Protein AF-A0A8E2LG51-F1 (afdb_monomer_lite)

Secondary structure (DSSP, 8-state):
-------------TTHHHHHHHHHHGGG--PEEEE-TTS-EEEE-EEEETTTTEEEEPTT--BSSTTS-SB-SS-HHHHHHHHHHTT--

Foldseek 3Di:
DDDPPPPPPQPPDVVRNLLVVLVVCVVVDFWDWDADLVRDIWTWDWDADNPVSDIDTDAFWTAHDRNRPHTDPGTPVRRVVVCVVVVSD

Organism: NCBI:txid38875

Structure (mmCIF, N/CA/C/O backbone):
data_AF-A0A8E2LG51-F1
#
_entry.id   AF-A0A8E2LG51-F1
#
loop_
_atom_site.group_PDB
_atom_site.id
_atom_site.type_symbol
_atom_site.label_atom_id
_atom_site.label_alt_id
_atom_site.label_comp_id
_atom_site.label_asym_id
_atom_site.label_entity_id
_atom_site.label_seq_id
_atom_site.pdbx_PDB_ins_code
_atom_site.Cartn_x
_atom_site.Cartn_y
_atom_site.Cartn_z
_atom_site.occupancy
_atom_site.B_iso_or_equiv
_atom_site.auth_seq_id
_atom_site.auth_comp_id
_atom_site.auth_asym_id
_atom_site.auth_atom_id
_atom_site.pdbx_PDB_model_num
ATOM 1 N N . MET A 1 1 ? 30.086 -31.649 -13.719 1.00 43.22 1 MET A N 1
ATOM 2 C CA . MET A 1 1 ? 30.221 -30.834 -12.496 1.00 43.22 1 MET A CA 1
ATOM 3 C C . MET A 1 1 ? 30.684 -29.454 -12.925 1.00 43.22 1 MET A C 1
ATOM 5 O O . MET A 1 1 ? 31.875 -29.240 -12.952 1.00 43.22 1 MET A O 1
ATOM 9 N N . 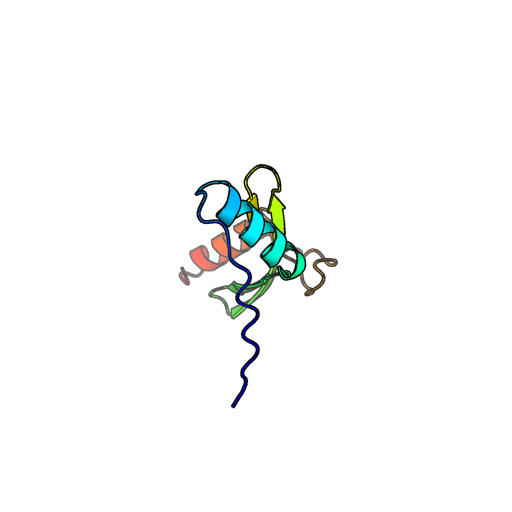GLU A 1 2 ? 29.771 -28.554 -13.298 1.00 37.56 2 GLU A N 1
ATOM 10 C CA . GLU A 1 2 ? 30.072 -27.123 -13.466 1.00 37.56 2 GLU A CA 1
ATOM 11 C C . GLU A 1 2 ? 28.805 -26.324 -13.135 1.00 37.56 2 GLU A C 1
ATOM 13 O O . GLU A 1 2 ? 27.838 -26.303 -13.892 1.00 37.56 2 GLU A O 1
ATOM 18 N N . ARG A 1 3 ? 28.770 -25.731 -11.936 1.00 36.31 3 ARG A N 1
ATOM 19 C CA . ARG A 1 3 ? 27.779 -24.713 -11.573 1.00 36.31 3 ARG A CA 1
ATOM 20 C C . ARG A 1 3 ? 28.409 -23.364 -11.891 1.00 36.31 3 ARG A C 1
ATOM 22 O O . ARG A 1 3 ? 29.283 -22.915 -11.157 1.00 36.31 3 ARG A O 1
ATOM 29 N N . TYR A 1 4 ? 27.945 -22.715 -12.953 1.00 41.81 4 TYR A N 1
ATOM 30 C CA . TYR A 1 4 ? 28.222 -21.304 -13.203 1.00 41.81 4 TYR A CA 1
ATOM 31 C C . TYR A 1 4 ? 27.495 -20.457 -12.157 1.00 41.81 4 TYR A C 1
ATOM 33 O O . TYR A 1 4 ? 26.411 -19.926 -12.389 1.00 41.81 4 TYR A O 1
ATOM 41 N N . THR A 1 5 ? 28.075 -20.327 -10.968 1.00 43.19 5 THR A N 1
ATOM 42 C CA . THR A 1 5 ? 27.693 -19.248 -10.065 1.00 43.19 5 THR A CA 1
ATOM 43 C C . THR A 1 5 ? 28.393 -17.992 -10.565 1.00 43.19 5 THR A C 1
ATOM 45 O O . THR A 1 5 ? 29.548 -17.741 -10.224 1.00 43.19 5 THR A O 1
ATOM 48 N N . ASN A 1 6 ? 27.694 -17.208 -11.392 1.00 42.38 6 ASN A N 1
ATOM 49 C CA . ASN A 1 6 ? 28.026 -15.806 -11.646 1.00 42.38 6 ASN A CA 1
ATOM 50 C C . ASN A 1 6 ? 27.862 -15.029 -10.332 1.00 42.38 6 ASN A C 1
ATOM 52 O O . ASN A 1 6 ? 26.897 -14.294 -10.131 1.00 42.38 6 ASN A O 1
ATOM 56 N N . ILE A 1 7 ? 28.786 -15.236 -9.395 1.00 50.22 7 ILE A N 1
ATOM 57 C CA . ILE A 1 7 ? 28.932 -14.391 -8.219 1.00 50.22 7 ILE A CA 1
ATOM 58 C C . ILE A 1 7 ? 29.552 -13.111 -8.759 1.00 50.22 7 ILE A C 1
ATOM 60 O O . ILE A 1 7 ? 30.773 -13.005 -8.891 1.00 50.22 7 ILE A O 1
ATOM 64 N N . MET A 1 8 ? 28.699 -12.156 -9.142 1.00 49.62 8 MET A N 1
ATOM 65 C CA . MET A 1 8 ? 29.137 -10.783 -9.352 1.00 49.62 8 MET A CA 1
ATOM 66 C C . MET A 1 8 ? 29.919 -10.387 -8.100 1.00 49.62 8 MET A C 1
ATOM 68 O O . MET A 1 8 ? 29.356 -10.331 -7.005 1.00 49.62 8 MET A O 1
ATOM 72 N N . ARG A 1 9 ? 31.232 -10.185 -8.246 1.00 47.75 9 ARG A N 1
ATOM 73 C CA . ARG A 1 9 ? 32.087 -9.662 -7.181 1.00 47.75 9 ARG A CA 1
ATOM 74 C C . ARG A 1 9 ? 31.550 -8.281 -6.822 1.00 47.75 9 ARG A C 1
ATOM 76 O O . ARG A 1 9 ? 31.858 -7.312 -7.507 1.00 47.75 9 ARG A O 1
ATOM 83 N N . MET A 1 10 ? 30.713 -8.195 -5.789 1.00 51.03 10 MET A N 1
ATOM 84 C CA . MET A 1 10 ? 30.301 -6.910 -5.240 1.00 51.03 10 MET A CA 1
ATOM 85 C C . MET A 1 10 ? 31.530 -6.274 -4.582 1.00 51.03 10 MET A C 1
ATOM 87 O O . MET A 1 10 ? 32.074 -6.860 -3.643 1.00 51.03 10 MET A O 1
ATOM 91 N N . PRO A 1 11 ? 32.006 -5.112 -5.058 1.00 47.19 11 PRO A N 1
ATOM 92 C CA . PRO A 1 11 ? 33.088 -4.415 -4.388 1.00 47.19 11 PRO A CA 1
ATOM 93 C C . PRO A 1 11 ? 32.606 -3.979 -2.999 1.00 47.19 11 PRO A C 1
ATOM 95 O O . PRO A 1 11 ? 31.640 -3.226 -2.868 1.00 47.19 11 PRO A O 1
ATOM 98 N N . MET A 1 12 ? 33.278 -4.474 -1.956 1.00 47.53 12 MET A N 1
ATOM 99 C CA . MET A 1 12 ? 33.101 -4.039 -0.569 1.00 47.53 12 MET A CA 1
ATOM 100 C C . MET A 1 12 ? 33.757 -2.667 -0.365 1.00 47.53 12 MET A C 1
ATOM 102 O O . MET A 1 12 ? 34.750 -2.532 0.339 1.00 47.53 12 MET A O 1
ATOM 106 N N . SER A 1 13 ? 33.214 -1.632 -0.997 1.00 50.12 13 SER A N 1
ATOM 107 C CA . SER A 1 13 ? 33.350 -0.261 -0.509 1.00 50.12 13 SER A CA 1
ATOM 108 C C . SER A 1 13 ? 31.998 0.123 0.084 1.00 50.12 13 SER A C 1
ATOM 110 O O . SER A 1 13 ? 30.974 -0.011 -0.581 1.00 50.12 13 SER A O 1
ATOM 112 N N . MET A 1 14 ?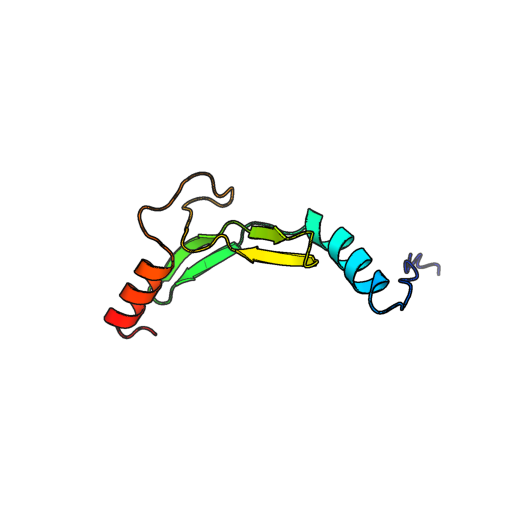 31.963 0.531 1.357 1.00 53.22 14 MET A N 1
ATOM 113 C CA . MET A 1 14 ? 30.716 0.755 2.113 1.00 53.22 14 MET A CA 1
ATOM 114 C C . MET A 1 14 ? 29.738 1.749 1.450 1.00 53.22 14 MET A C 1
ATOM 116 O O . MET A 1 14 ? 28.538 1.687 1.709 1.00 53.22 14 MET A O 1
ATOM 120 N N . GLU A 1 15 ? 30.215 2.625 0.561 1.00 54.22 15 GLU A N 1
ATOM 121 C CA . GLU A 1 15 ? 29.368 3.512 -0.251 1.00 54.22 15 GLU A CA 1
ATOM 122 C C . GLU A 1 15 ? 28.961 2.900 -1.607 1.00 54.22 15 GLU A C 1
ATOM 124 O O . GLU A 1 15 ? 27.840 3.103 -2.078 1.00 54.22 15 GLU A O 1
ATOM 129 N N . GLY A 1 16 ? 29.844 2.117 -2.236 1.00 57.03 16 GLY A N 1
ATOM 130 C CA . GLY A 1 16 ? 29.617 1.523 -3.556 1.00 57.03 16 GLY A CA 1
ATOM 131 C C . GLY A 1 16 ? 28.709 0.294 -3.528 1.00 57.03 16 GLY A C 1
ATOM 132 O O . GLY A 1 16 ? 27.878 0.122 -4.422 1.00 57.03 16 GLY A O 1
ATOM 133 N N . SER A 1 17 ? 28.811 -0.533 -2.485 1.00 62.31 17 SER A N 1
ATOM 134 C CA . SER A 1 17 ? 28.011 -1.754 -2.328 1.00 62.31 17 SER A CA 1
ATOM 135 C C . SER A 1 17 ? 26.521 -1.449 -2.146 1.00 62.31 17 SER A C 1
ATOM 137 O O . SER A 1 17 ? 25.680 -2.062 -2.804 1.00 62.31 17 SER A O 1
ATOM 139 N N . ASN A 1 18 ? 26.189 -0.441 -1.334 1.00 66.94 18 ASN A N 1
ATOM 140 C CA . ASN A 1 18 ? 24.814 0.018 -1.131 1.00 66.94 18 ASN A CA 1
ATOM 141 C C . ASN A 1 18 ? 24.213 0.601 -2.410 1.00 66.94 18 ASN A C 1
ATOM 143 O O . ASN A 1 18 ? 23.057 0.329 -2.727 1.00 66.94 18 ASN A O 1
ATOM 147 N N . LYS A 1 19 ? 25.001 1.357 -3.181 1.00 70.06 19 LYS A N 1
ATOM 148 C CA . LYS A 1 19 ? 24.560 1.920 -4.459 1.00 70.06 19 LYS A CA 1
ATOM 149 C C . LYS A 1 19 ? 24.324 0.829 -5.507 1.00 70.06 19 LYS A C 1
ATOM 151 O O . LYS A 1 19 ? 23.290 0.843 -6.171 1.00 70.06 19 LYS A O 1
ATOM 156 N N . ALA A 1 20 ? 25.222 -0.152 -5.616 1.00 72.44 20 ALA A N 1
ATOM 157 C CA . ALA A 1 20 ? 25.051 -1.301 -6.507 1.00 72.44 20 ALA A CA 1
ATOM 158 C C . ALA A 1 20 ? 23.816 -2.139 -6.130 1.00 72.44 20 ALA A C 1
ATOM 160 O O . ALA A 1 20 ? 22.989 -2.452 -6.987 1.00 72.44 20 ALA A O 1
ATOM 161 N N . LEU A 1 21 ? 23.640 -2.436 -4.838 1.00 75.12 21 LEU A N 1
ATOM 162 C CA . LEU A 1 21 ? 22.465 -3.139 -4.323 1.00 75.12 21 LEU A CA 1
ATOM 163 C C . LEU A 1 21 ? 21.171 -2.346 -4.565 1.00 75.12 21 LEU A C 1
ATOM 165 O O . LEU A 1 21 ? 20.152 -2.931 -4.927 1.00 75.12 21 LEU A O 1
ATOM 169 N N . TYR A 1 22 ? 21.202 -1.022 -4.401 1.00 75.50 22 TYR A N 1
ATOM 170 C CA . TYR A 1 22 ? 20.069 -0.140 -4.677 1.00 75.50 22 TYR A CA 1
ATOM 171 C C . TYR A 1 22 ? 19.673 -0.161 -6.156 1.00 75.50 22 TYR A C 1
ATOM 173 O O . TYR A 1 22 ? 18.501 -0.368 -6.464 1.00 75.50 22 TYR A O 1
ATOM 181 N N . HIS A 1 23 ? 20.633 -0.016 -7.075 1.00 77.38 23 HIS A N 1
ATOM 182 C CA . HIS A 1 23 ? 20.368 -0.091 -8.515 1.00 77.38 23 HIS A CA 1
ATOM 183 C C . HIS A 1 23 ? 19.838 -1.462 -8.943 1.00 77.38 23 HIS A C 1
ATOM 185 O O . HIS A 1 23 ? 19.016 -1.531 -9.850 1.00 77.38 23 HIS A O 1
ATOM 191 N N . TYR A 1 24 ? 20.255 -2.531 -8.262 1.00 79.00 24 TYR A N 1
ATOM 192 C CA . TYR A 1 24 ? 19.710 -3.868 -8.477 1.00 79.00 24 TYR A CA 1
ATOM 193 C C . TYR A 1 24 ? 18.270 -4.020 -7.954 1.00 79.00 24 TYR A C 1
ATOM 195 O O . TYR A 1 24 ? 17.442 -4.643 -8.608 1.00 79.00 24 TYR A O 1
ATOM 203 N N . ARG A 1 25 ? 17.949 -3.446 -6.786 1.00 75.19 25 ARG A N 1
ATOM 204 C CA . ARG A 1 25 ? 16.620 -3.562 -6.153 1.00 75.19 25 ARG A CA 1
ATOM 205 C C . ARG A 1 25 ? 15.577 -2.612 -6.736 1.00 75.19 25 ARG A C 1
ATOM 207 O O . ARG A 1 25 ? 14.403 -2.956 -6.767 1.00 75.19 25 ARG A O 1
ATOM 214 N N . LYS A 1 26 ? 15.970 -1.414 -7.180 1.00 79.00 26 LYS A N 1
ATOM 215 C CA . LYS A 1 26 ? 15.048 -0.383 -7.690 1.00 79.00 26 LYS A CA 1
ATOM 216 C C . LYS A 1 26 ? 14.083 -0.918 -8.769 1.00 79.00 26 LYS A C 1
ATOM 218 O O . LYS A 1 26 ? 12.889 -0.676 -8.621 1.00 79.00 26 LYS A O 1
ATOM 223 N N . PRO A 1 27 ? 14.526 -1.682 -9.789 1.00 77.88 27 PRO A N 1
ATOM 224 C CA . PRO A 1 27 ? 13.638 -2.231 -10.817 1.00 77.88 27 PRO A CA 1
ATOM 225 C C . PRO A 1 27 ? 12.619 -3.259 -10.309 1.00 77.88 27 PRO A C 1
ATOM 227 O O . PRO A 1 27 ? 11.640 -3.520 -10.997 1.00 77.88 27 PRO A O 1
ATOM 230 N N . THR A 1 28 ? 12.842 -3.861 -9.137 1.00 81.56 28 THR A N 1
ATOM 231 C CA . THR A 1 28 ? 11.989 -4.933 -8.596 1.00 81.56 28 THR A CA 1
ATOM 232 C C . THR A 1 28 ? 11.027 -4.450 -7.516 1.00 81.56 28 THR A C 1
ATOM 234 O O . THR A 1 28 ? 10.270 -5.247 -6.972 1.00 81.56 28 THR A O 1
ATOM 237 N N . VAL A 1 29 ? 11.077 -3.173 -7.137 1.00 82.56 29 VAL A N 1
ATOM 238 C CA . VAL A 1 29 ? 10.169 -2.629 -6.124 1.00 82.56 29 VAL A CA 1
ATOM 239 C C . VAL A 1 29 ? 8.803 -2.412 -6.751 1.00 82.56 29 VAL A C 1
ATOM 241 O O . VAL A 1 29 ? 8.646 -1.648 -7.702 1.00 82.56 29 VAL A O 1
ATOM 244 N N . GLN A 1 30 ? 7.820 -3.082 -6.171 1.00 89.56 30 GLN A N 1
ATOM 245 C CA . GLN A 1 30 ? 6.418 -3.004 -6.543 1.00 89.56 30 GLN A CA 1
ATOM 246 C C . GLN A 1 30 ? 5.649 -2.189 -5.503 1.00 89.56 30 GLN A C 1
ATOM 248 O O . GLN A 1 30 ? 6.135 -1.957 -4.392 1.00 89.56 30 GLN A O 1
ATOM 253 N N . ASN A 1 31 ? 4.442 -1.755 -5.862 1.00 94.94 31 ASN A N 1
ATOM 254 C CA . ASN A 1 31 ? 3.512 -1.182 -4.897 1.00 94.94 31 ASN A CA 1
ATOM 255 C C . ASN A 1 31 ? 3.166 -2.220 -3.822 1.00 94.94 31 ASN A C 1
ATOM 257 O O . ASN A 1 31 ? 3.171 -3.424 -4.075 1.00 94.94 31 ASN A O 1
ATOM 261 N N . CYS A 1 32 ? 2.892 -1.757 -2.607 1.00 93.38 32 CYS A N 1
ATOM 262 C CA . CYS A 1 32 ? 2.701 -2.638 -1.462 1.00 93.38 32 CYS A CA 1
ATOM 263 C C . CYS A 1 32 ? 1.215 -2.803 -1.148 1.00 93.38 32 CYS A C 1
ATOM 265 O O . CYS A 1 32 ? 0.509 -1.808 -0.993 1.00 93.38 32 CYS A O 1
ATOM 267 N N . LYS A 1 33 ? 0.743 -4.043 -1.003 1.00 95.94 33 LYS A N 1
ATOM 268 C CA . LYS A 1 33 ? -0.590 -4.332 -0.465 1.00 95.94 33 LYS A CA 1
ATOM 269 C C . LYS A 1 33 ? -0.545 -4.245 1.058 1.00 95.94 33 LYS A C 1
ATOM 271 O O . LYS A 1 33 ? 0.272 -4.907 1.693 1.00 95.94 33 LYS A O 1
ATOM 276 N N . VAL A 1 34 ? -1.434 -3.455 1.645 1.00 94.00 34 VAL A N 1
ATOM 277 C CA . VAL A 1 34 ? -1.488 -3.196 3.085 1.00 94.00 34 VAL A CA 1
ATOM 278 C C . VAL A 1 34 ? -2.860 -3.568 3.617 1.00 94.00 34 VAL A C 1
ATOM 280 O O . VAL A 1 34 ? -3.875 -3.036 3.170 1.00 94.00 34 VAL A O 1
ATOM 283 N N . THR A 1 35 ? -2.877 -4.460 4.600 1.00 96.00 35 THR A N 1
ATOM 284 C CA . THR A 1 35 ? -4.083 -4.844 5.335 1.00 96.00 35 THR A CA 1
ATOM 285 C C . THR A 1 35 ? -4.064 -4.180 6.706 1.00 96.00 35 THR A C 1
ATOM 287 O O . THR A 1 35 ? -3.073 -4.261 7.432 1.00 96.00 35 THR A O 1
ATOM 290 N N . PHE A 1 36 ? -5.145 -3.484 7.041 1.00 95.00 36 PHE A N 1
ATOM 291 C CA . PHE A 1 36 ? -5.329 -2.836 8.335 1.00 95.00 36 PHE A CA 1
ATOM 292 C C . PHE A 1 36 ? -5.937 -3.812 9.347 1.00 95.00 36 PHE A C 1
ATOM 294 O O . PHE A 1 36 ? -6.451 -4.869 8.985 1.00 95.00 36 PHE A O 1
ATOM 301 N N . ALA A 1 37 ? -5.873 -3.459 10.632 1.00 94.69 37 ALA A N 1
ATOM 302 C CA . ALA A 1 37 ? -6.332 -4.324 11.722 1.00 94.69 37 ALA A CA 1
ATOM 303 C C . ALA A 1 37 ? -7.843 -4.615 11.684 1.00 94.69 37 ALA A C 1
ATOM 305 O O . ALA A 1 37 ? -8.293 -5.614 12.231 1.00 94.69 37 ALA A O 1
ATOM 306 N N . ASP A 1 38 ? -8.621 -3.774 11.004 1.00 92.25 38 ASP A N 1
ATOM 307 C CA . ASP A 1 38 ? -10.044 -4.000 10.745 1.00 92.25 38 ASP A CA 1
ATOM 308 C C . ASP A 1 38 ? -10.312 -4.961 9.570 1.00 92.25 38 ASP A C 1
ATOM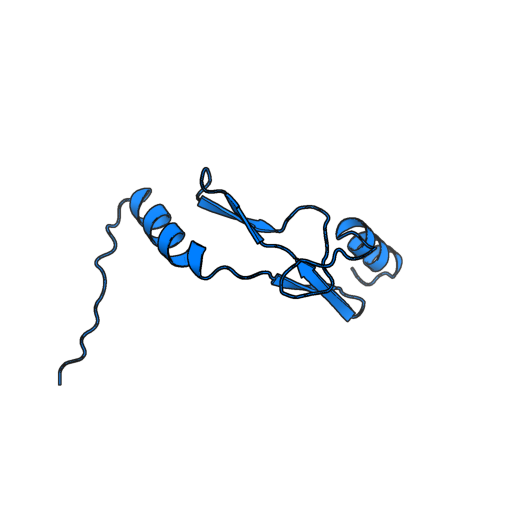 310 O O . ASP A 1 38 ? -11.460 -5.161 9.180 1.00 92.25 38 ASP A O 1
ATOM 314 N N . GLY A 1 39 ? -9.261 -5.539 8.977 1.00 93.81 39 GLY A N 1
ATOM 315 C CA . GLY A 1 39 ? -9.329 -6.469 7.849 1.00 93.81 39 GLY A CA 1
ATOM 316 C C . GLY A 1 39 ? -9.437 -5.799 6.478 1.00 93.81 39 GLY A C 1
ATOM 317 O O . GLY A 1 39 ? -9.330 -6.473 5.450 1.00 93.81 39 GLY A O 1
ATOM 318 N N . SER A 1 40 ? -9.606 -4.476 6.422 1.00 95.56 40 SER A N 1
ATOM 319 C CA . SER A 1 40 ? -9.649 -3.754 5.152 1.00 95.56 40 SER A CA 1
ATOM 320 C C . SER A 1 40 ? -8.284 -3.771 4.462 1.00 95.56 40 SER A C 1
ATOM 322 O O . SER A 1 40 ? -7.237 -3.778 5.112 1.00 95.56 40 SER A O 1
ATOM 324 N N . THR A 1 41 ? -8.282 -3.793 3.128 1.00 97.06 41 THR A N 1
ATOM 325 C CA . THR A 1 41 ? -7.045 -3.891 2.349 1.00 97.06 41 THR A CA 1
ATOM 326 C C . THR A 1 41 ? -6.964 -2.823 1.272 1.00 97.06 41 THR A C 1
ATOM 328 O O . THR A 1 41 ? -7.921 -2.606 0.533 1.00 97.06 41 THR A O 1
ATOM 331 N N . TYR A 1 42 ? -5.794 -2.199 1.174 1.00 97.38 42 TYR A N 1
ATOM 332 C CA . TYR A 1 42 ? -5.475 -1.130 0.235 1.00 97.38 42 TYR A CA 1
ATOM 333 C C . TYR A 1 42 ? -4.084 -1.343 -0.360 1.00 97.38 42 TYR A C 1
ATOM 335 O O . TYR A 1 42 ? -3.358 -2.259 0.025 1.00 97.38 42 TYR A O 1
ATOM 343 N N . TRP A 1 43 ? -3.703 -0.467 -1.279 1.00 97.62 43 TRP A N 1
ATOM 344 C CA . TRP A 1 43 ? -2.376 -0.420 -1.873 1.00 97.62 43 TRP A CA 1
ATOM 345 C C . TRP A 1 43 ? -1.667 0.891 -1.548 1.00 97.62 43 TRP A C 1
ATOM 347 O O . TRP A 1 43 ? -2.285 1.952 -1.468 1.00 97.62 43 TRP A O 1
ATOM 357 N N . GLU A 1 44 ? -0.355 0.814 -1.374 1.00 96.31 44 GLU A N 1
ATOM 358 C CA . GLU A 1 44 ? 0.527 1.953 -1.173 1.00 96.31 44 GLU A CA 1
ATOM 359 C C . GLU A 1 44 ? 1.533 2.045 -2.308 1.00 96.31 44 GLU A C 1
ATOM 361 O O . GLU A 1 44 ? 2.254 1.090 -2.617 1.00 96.31 44 GLU A O 1
ATOM 366 N N . LYS A 1 45 ? 1.604 3.235 -2.903 1.00 94.88 45 LYS A N 1
ATOM 367 C CA . LYS A 1 45 ? 2.557 3.516 -3.963 1.00 94.88 45 LYS A CA 1
ATOM 368 C C . LYS A 1 45 ? 3.956 3.628 -3.382 1.00 94.88 45 LYS A C 1
ATOM 370 O O . LYS A 1 45 ? 4.190 4.454 -2.501 1.00 94.88 45 LYS A O 1
ATOM 375 N N . MET A 1 46 ? 4.898 2.844 -3.890 1.00 93.75 46 MET A N 1
ATOM 376 C CA . MET A 1 46 ? 6.291 2.948 -3.459 1.00 93.75 46 MET A CA 1
ATOM 377 C C . MET A 1 46 ? 7.017 4.015 -4.287 1.00 93.75 46 MET A C 1
ATOM 379 O O . MET A 1 46 ? 7.014 3.989 -5.515 1.00 93.75 46 MET A O 1
ATOM 383 N N . ILE A 1 47 ? 7.638 4.975 -3.604 1.00 90.12 47 ILE A N 1
ATOM 384 C CA . ILE A 1 47 ? 8.408 6.076 -4.180 1.00 90.12 47 ILE A CA 1
ATOM 385 C C . ILE A 1 47 ? 9.892 5.844 -3.919 1.00 90.12 47 ILE A C 1
ATOM 387 O O . ILE A 1 47 ? 10.336 5.603 -2.791 1.00 90.12 47 ILE A O 1
ATOM 391 N N . PHE A 1 48 ? 10.675 5.977 -4.982 1.00 85.56 48 PHE A N 1
ATOM 392 C CA . PHE A 1 48 ? 12.124 5.903 -4.929 1.00 85.56 48 PHE A CA 1
ATOM 393 C C . PHE A 1 48 ? 12.725 7.256 -4.587 1.00 85.56 48 PHE A C 1
ATOM 395 O O . PHE A 1 48 ? 12.402 8.272 -5.200 1.00 85.56 48 PHE A O 1
ATOM 402 N N . ASN A 1 49 ? 13.653 7.255 -3.639 1.00 84.06 49 ASN A N 1
ATOM 403 C CA . ASN A 1 49 ? 14.497 8.395 -3.356 1.00 84.06 49 ASN A CA 1
ATOM 404 C C . ASN A 1 49 ? 15.935 8.073 -3.766 1.00 84.06 49 ASN A C 1
ATOM 406 O O . ASN A 1 49 ? 16.682 7.463 -3.000 1.00 84.06 49 ASN A O 1
ATOM 410 N N . ASP A 1 50 ? 16.304 8.499 -4.974 1.00 80.62 50 ASP A N 1
ATOM 411 C CA . ASP A 1 50 ? 17.639 8.276 -5.537 1.00 80.62 50 ASP A CA 1
ATOM 412 C C . ASP A 1 50 ? 18.740 8.994 -4.736 1.00 80.62 50 ASP A C 1
ATOM 414 O O . ASP A 1 50 ? 19.850 8.483 -4.621 1.00 80.62 50 ASP A O 1
ATOM 418 N N . LYS A 1 51 ? 18.432 10.144 -4.117 1.00 79.69 51 LYS A N 1
ATOM 419 C CA . LYS A 1 51 ? 19.397 10.920 -3.317 1.00 79.69 51 LYS A CA 1
ATOM 420 C C . LYS A 1 51 ? 19.814 10.190 -2.041 1.00 79.69 51 LYS A C 1
ATOM 422 O O . LYS A 1 51 ? 20.972 10.258 -1.648 1.00 79.69 51 LYS A O 1
ATOM 427 N N . PHE A 1 52 ? 18.869 9.513 -1.393 1.00 81.25 52 PHE A N 1
ATOM 428 C CA . PHE A 1 52 ? 19.097 8.801 -0.133 1.00 81.25 52 PHE A CA 1
ATOM 429 C C . PHE A 1 52 ? 19.120 7.277 -0.297 1.00 81.25 52 PHE A C 1
ATOM 431 O O . PHE A 1 52 ? 19.024 6.572 0.703 1.00 81.25 52 PHE A O 1
ATOM 438 N N . LEU A 1 53 ? 19.182 6.773 -1.538 1.00 82.88 53 LEU A N 1
ATOM 439 C CA . LEU A 1 53 ? 19.174 5.342 -1.873 1.00 82.88 53 LEU A CA 1
ATOM 440 C C . LEU A 1 53 ? 18.102 4.552 -1.099 1.00 82.88 53 LEU A C 1
ATOM 442 O O . LEU A 1 53 ? 18.337 3.448 -0.612 1.00 82.88 53 LEU A O 1
ATOM 446 N N . SER A 1 54 ? 16.913 5.143 -0.951 1.00 84.38 54 SER A N 1
ATOM 447 C CA . SER A 1 54 ? 15.837 4.594 -0.120 1.00 84.38 54 SER A CA 1
ATOM 448 C C . SER A 1 54 ? 14.529 4.476 -0.887 1.00 84.38 54 SER A C 1
ATOM 450 O O . SER A 1 54 ? 14.320 5.114 -1.921 1.00 84.38 54 SER A O 1
ATOM 452 N N . ILE A 1 55 ? 13.653 3.618 -0.378 1.00 87.31 55 ILE A N 1
ATOM 453 C CA . ILE A 1 55 ? 12.316 3.368 -0.905 1.00 87.31 55 ILE A CA 1
ATOM 454 C C . ILE A 1 55 ? 11.342 3.695 0.221 1.00 87.31 55 ILE A C 1
ATOM 456 O O . ILE A 1 55 ? 11.512 3.216 1.343 1.00 87.31 55 ILE A O 1
ATOM 460 N N . LYS A 1 56 ? 10.347 4.535 -0.053 1.00 90.75 56 LYS A N 1
ATOM 461 C CA . LYS A 1 56 ? 9.330 4.931 0.925 1.00 90.75 56 LYS A CA 1
ATOM 462 C C . LYS A 1 56 ? 7.958 4.872 0.280 1.00 90.75 56 LYS A C 1
ATOM 464 O O . LYS A 1 56 ? 7.829 5.206 -0.888 1.00 90.75 56 LYS A O 1
ATOM 469 N N . ALA A 1 57 ? 6.941 4.480 1.035 1.00 91.44 57 ALA A N 1
ATOM 470 C CA . ALA A 1 57 ? 5.566 4.619 0.574 1.00 91.44 57 ALA A CA 1
ATOM 471 C C . ALA A 1 57 ? 5.195 6.104 0.426 1.00 91.44 57 ALA A C 1
ATOM 473 O O . ALA A 1 57 ? 5.688 6.961 1.171 1.00 91.44 57 ALA A O 1
ATOM 474 N N . GLU A 1 58 ? 4.317 6.405 -0.525 1.00 92.31 58 GLU A N 1
ATOM 475 C CA . GLU A 1 58 ? 3.719 7.724 -0.671 1.00 92.31 58 GLU A CA 1
ATOM 476 C C . GLU A 1 58 ? 2.953 8.100 0.598 1.00 92.31 58 GLU A C 1
ATOM 478 O O . GLU A 1 58 ? 2.155 7.332 1.138 1.00 92.31 58 GLU A O 1
ATOM 483 N N . GLN A 1 59 ? 3.224 9.297 1.114 1.00 89.88 59 GLN A N 1
ATOM 484 C CA . GLN A 1 59 ? 2.688 9.692 2.406 1.00 89.88 59 GLN A CA 1
ATOM 485 C C . GLN A 1 59 ? 1.192 9.983 2.331 1.00 89.88 59 GLN A C 1
ATOM 487 O O . GLN A 1 59 ? 0.728 10.753 1.495 1.00 89.88 59 GLN A O 1
ATOM 492 N N . ASN A 1 60 ? 0.464 9.423 3.298 1.00 91.06 60 ASN A N 1
ATOM 493 C CA . ASN A 1 60 ? -0.944 9.705 3.554 1.00 91.06 60 ASN A CA 1
ATOM 494 C C . ASN A 1 60 ? -1.887 9.452 2.363 1.00 91.06 60 ASN A C 1
ATOM 496 O O . ASN A 1 60 ? -2.953 10.059 2.289 1.00 91.06 60 ASN A O 1
ATOM 500 N N . LYS A 1 61 ? -1.528 8.536 1.461 1.00 95.44 61 LYS A N 1
ATOM 501 C CA . LYS A 1 61 ? -2.394 8.082 0.371 1.00 95.44 61 LYS A CA 1
ATOM 502 C C . LYS A 1 61 ? -2.571 6.575 0.429 1.00 95.44 61 LYS A C 1
ATOM 504 O O . LYS A 1 61 ? -1.662 5.860 0.836 1.00 95.44 61 LYS A O 1
ATOM 509 N N . LEU A 1 62 ? -3.751 6.129 0.029 1.00 96.56 62 LEU A N 1
ATOM 510 C CA . LEU A 1 62 ? -4.088 4.728 -0.171 1.00 96.56 62 LEU A CA 1
ATOM 511 C C . LEU A 1 62 ? -4.738 4.590 -1.543 1.00 96.56 62 LEU A C 1
ATOM 513 O O . LEU A 1 62 ? -5.361 5.529 -2.039 1.00 96.56 62 LEU A O 1
ATOM 517 N N . TYR A 1 63 ? -4.590 3.417 -2.138 1.00 97.81 63 TYR A N 1
ATOM 518 C CA . TYR A 1 63 ? -5.100 3.097 -3.461 1.00 97.81 63 TYR A CA 1
ATOM 519 C C . TYR A 1 63 ? -5.951 1.832 -3.421 1.00 97.81 63 TYR A C 1
ATOM 521 O O . TYR A 1 63 ? -5.759 0.960 -2.573 1.00 97.81 63 TYR A O 1
ATOM 529 N N . LEU A 1 64 ? -6.904 1.742 -4.344 1.00 97.00 64 LEU A N 1
ATOM 530 C CA . LEU A 1 64 ? -7.813 0.600 -4.470 1.00 97.00 64 LEU A CA 1
ATOM 531 C C . LEU A 1 64 ? -7.261 -0.490 -5.399 1.00 97.00 64 LEU A C 1
ATOM 533 O O . LEU A 1 64 ? -7.772 -1.607 -5.417 1.00 97.00 64 LEU A O 1
ATOM 537 N N . ASP A 1 65 ? -6.223 -0.177 -6.171 1.00 96.81 65 ASP A N 1
ATOM 538 C CA . ASP A 1 65 ? -5.628 -1.045 -7.178 1.00 96.81 65 ASP A CA 1
ATOM 539 C C . ASP A 1 65 ? -4.107 -1.175 -7.015 1.00 96.81 65 ASP A C 1
ATOM 541 O O . ASP A 1 65 ? -3.418 -0.263 -6.555 1.00 96.81 65 ASP A O 1
ATOM 545 N N . GLU A 1 66 ? -3.574 -2.311 -7.462 1.00 95.31 66 GLU A N 1
ATOM 546 C CA . GLU A 1 66 ? -2.142 -2.627 -7.405 1.00 95.31 66 GLU A CA 1
ATOM 547 C C . GLU A 1 66 ? -1.279 -1.650 -8.206 1.00 95.31 66 GLU A C 1
ATOM 549 O O . GLU A 1 66 ? -0.177 -1.298 -7.789 1.00 95.31 66 GLU A O 1
ATOM 554 N N . ALA A 1 67 ? -1.796 -1.137 -9.323 1.00 94.06 67 ALA A N 1
ATOM 555 C CA . ALA A 1 67 ? -1.103 -0.132 -10.122 1.00 94.06 67 ALA A CA 1
ATOM 556 C C . ALA A 1 67 ? -1.051 1.252 -9.438 1.00 94.06 67 ALA A C 1
ATOM 558 O O . ALA A 1 67 ? -0.337 2.137 -9.912 1.00 94.06 67 ALA A O 1
ATOM 559 N N . CYS A 1 68 ? -1.762 1.438 -8.317 1.00 94.31 68 CYS A N 1
ATOM 560 C CA . CYS A 1 68 ? -1.912 2.707 -7.605 1.00 94.31 68 CYS A CA 1
ATOM 561 C C . CYS A 1 68 ? -2.366 3.852 -8.524 1.00 94.31 68 CYS A C 1
ATOM 563 O O . CYS A 1 68 ? -1.790 4.944 -8.527 1.00 94.31 68 CYS A O 1
ATOM 565 N N . THR A 1 69 ? -3.403 3.586 -9.321 1.00 96.19 69 THR A N 1
ATOM 566 C CA . THR A 1 69 ? -4.027 4.564 -10.225 1.00 96.19 69 THR A CA 1
ATOM 567 C C . THR A 1 69 ? -5.354 5.091 -9.686 1.00 96.19 69 THR A C 1
ATOM 569 O O . THR A 1 69 ? -5.736 6.218 -9.998 1.00 96.19 69 THR A O 1
ATOM 572 N N . LYS A 1 70 ? -6.035 4.321 -8.829 1.00 96.81 70 LYS A N 1
ATOM 573 C CA . LYS A 1 70 ? -7.321 4.669 -8.218 1.00 96.81 70 LYS A CA 1
ATOM 574 C C . LYS A 1 70 ? -7.115 5.036 -6.757 1.00 96.81 70 LYS A C 1
ATOM 576 O O . LYS A 1 70 ? -6.916 4.160 -5.917 1.00 96.81 70 LYS A O 1
ATOM 581 N N . LEU A 1 71 ? -7.141 6.333 -6.461 1.00 96.88 71 LEU A N 1
ATOM 582 C CA . LEU A 1 71 ? -7.035 6.832 -5.092 1.00 96.88 71 LEU A CA 1
ATOM 583 C C . LEU A 1 71 ? -8.242 6.356 -4.269 1.00 96.88 71 LEU A C 1
ATOM 585 O O . LEU A 1 71 ? -9.370 6.390 -4.755 1.00 96.88 71 LEU A O 1
ATOM 589 N N . ALA A 1 72 ? -8.000 5.903 -3.044 1.00 95.94 72 ALA A N 1
ATOM 590 C CA . ALA A 1 72 ? -9.059 5.590 -2.097 1.00 95.94 72 ALA A CA 1
ATOM 591 C C . ALA A 1 72 ? -9.609 6.874 -1.458 1.00 95.94 72 ALA A C 1
ATOM 593 O O . ALA A 1 72 ? -8.872 7.838 -1.246 1.00 95.94 72 ALA A O 1
ATOM 594 N N . ASP A 1 73 ? -10.879 6.847 -1.058 1.00 95.56 73 ASP A N 1
ATOM 595 C CA . ASP A 1 73 ? -11.532 7.977 -0.377 1.00 95.56 73 ASP A CA 1
ATOM 596 C C . ASP A 1 73 ? -11.028 8.195 1.060 1.00 95.56 73 ASP A C 1
ATOM 598 O O . ASP A 1 73 ? -11.361 9.182 1.716 1.00 95.56 73 ASP A O 1
ATOM 602 N N . VAL A 1 74 ? -10.208 7.269 1.560 1.00 94.75 74 VAL A N 1
ATOM 603 C CA . VAL A 1 74 ? -9.594 7.326 2.882 1.00 94.75 74 VAL A CA 1
ATOM 604 C C . VAL A 1 74 ? -8.080 7.401 2.776 1.00 94.75 74 VAL A C 1
ATOM 606 O O . VAL A 1 74 ? -7.432 6.736 1.969 1.00 94.75 74 VAL A O 1
ATOM 609 N N . THR A 1 75 ? -7.491 8.198 3.655 1.00 95.06 75 THR A N 1
ATOM 610 C CA . THR A 1 75 ? -6.042 8.292 3.809 1.00 95.06 75 THR A CA 1
ATOM 611 C C . THR A 1 75 ? -5.529 7.271 4.818 1.00 95.06 75 THR A C 1
ATOM 613 O O . THR A 1 75 ? -6.247 6.844 5.728 1.00 95.06 75 THR A O 1
ATOM 616 N N . ARG A 1 76 ? -4.235 6.940 4.736 1.00 93.25 76 ARG A N 1
ATOM 617 C CA . ARG A 1 76 ? -3.584 6.053 5.712 1.00 93.25 76 ARG A CA 1
ATOM 618 C C . ARG A 1 76 ? -3.784 6.545 7.148 1.00 93.25 76 ARG A C 1
ATOM 620 O O . ARG A 1 76 ? -4.075 5.749 8.037 1.00 93.25 76 ARG A O 1
ATOM 627 N N . LYS A 1 77 ? -3.654 7.857 7.386 1.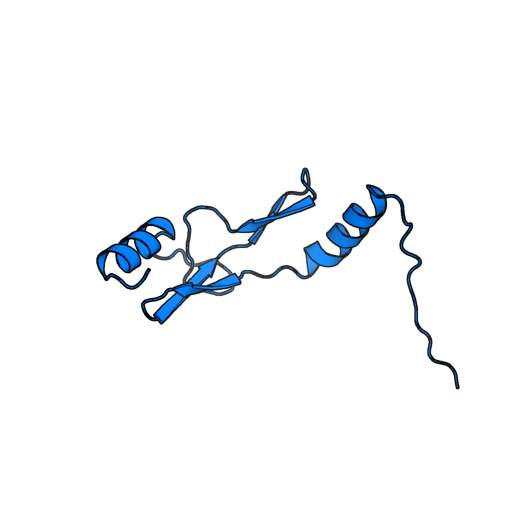00 94.62 77 LYS A N 1
ATOM 628 C CA . LYS A 1 77 ? -3.829 8.441 8.722 1.00 94.62 77 LYS A CA 1
ATOM 629 C C . LYS A 1 77 ? -5.257 8.266 9.230 1.00 94.62 77 LYS A C 1
ATOM 631 O O . LYS A 1 77 ? -5.421 7.854 10.375 1.00 94.62 77 LYS A O 1
ATOM 636 N N . GLN A 1 78 ? -6.259 8.536 8.392 1.00 95.50 78 GLN A N 1
ATOM 637 C CA . GLN A 1 78 ? -7.663 8.321 8.756 1.00 95.50 78 GLN A CA 1
ATOM 638 C C 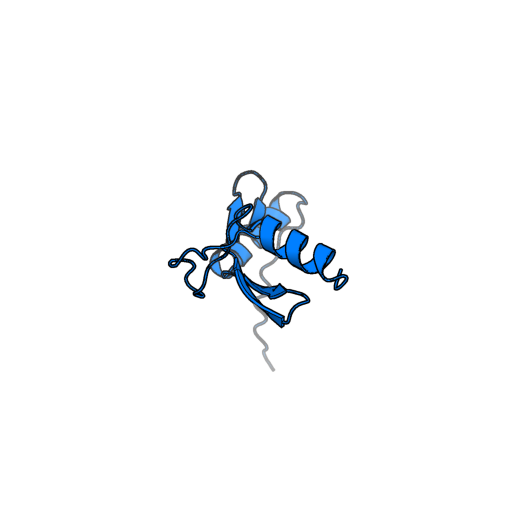. GLN A 1 78 ? -7.915 6.855 9.100 1.00 95.50 78 GLN A C 1
ATOM 640 O O . GLN A 1 78 ? -8.545 6.576 10.116 1.00 95.50 78 GLN A O 1
ATOM 645 N N . LYS A 1 79 ? -7.344 5.919 8.331 1.00 94.75 79 LYS A N 1
ATOM 646 C CA . LYS A 1 79 ? -7.556 4.494 8.587 1.00 94.75 79 LYS A CA 1
ATOM 647 C C . LYS A 1 79 ? -6.918 4.008 9.886 1.00 94.75 79 LYS A C 1
ATOM 649 O O . LYS A 1 79 ? -7.534 3.269 10.649 1.00 94.75 79 LYS A O 1
ATOM 654 N N . ILE A 1 8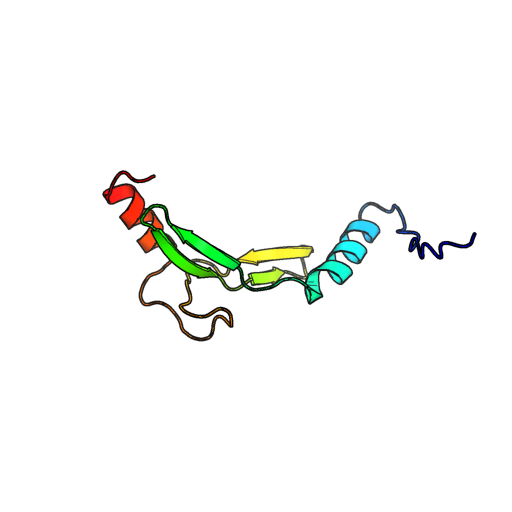0 ? -5.714 4.492 10.191 1.00 94.31 80 ILE A N 1
ATOM 655 C CA . ILE A 1 80 ? -5.057 4.248 11.484 1.00 94.31 80 ILE A CA 1
ATOM 656 C C . ILE A 1 80 ? -5.885 4.843 12.629 1.00 94.31 80 ILE A C 1
ATOM 658 O O . ILE A 1 80 ? -6.061 4.197 13.657 1.00 94.31 80 ILE A O 1
ATOM 662 N N . GLN A 1 81 ? -6.397 6.067 12.472 1.00 96.19 81 GLN A N 1
ATOM 663 C CA . GLN A 1 81 ? -7.240 6.705 13.488 1.00 96.19 81 GLN A CA 1
ATOM 664 C C . GLN A 1 81 ? -8.545 5.939 13.718 1.00 96.19 81 GLN A C 1
ATOM 666 O O . GLN A 1 81 ? -8.962 5.788 14.863 1.00 96.19 81 GLN A O 1
ATOM 671 N N . GLU A 1 82 ? -9.160 5.419 12.660 1.00 95.31 82 GLU A N 1
ATOM 672 C CA . GLU A 1 82 ? -10.344 4.571 12.757 1.00 95.31 82 GLU A CA 1
ATOM 673 C C . GLU A 1 82 ? -10.048 3.274 13.519 1.00 95.31 82 GLU A C 1
ATOM 675 O O . GLU A 1 82 ? -10.765 2.959 14.465 1.00 95.31 82 GLU A O 1
ATOM 680 N N . CYS A 1 83 ? -8.956 2.576 13.188 1.00 94.50 83 CYS A N 1
ATOM 681 C CA . CYS A 1 83 ? -8.557 1.354 13.895 1.00 94.50 83 CYS A CA 1
ATOM 682 C C . CYS A 1 83 ? -8.294 1.616 15.388 1.00 94.50 83 CYS A C 1
ATOM 684 O O . CYS A 1 83 ? -8.743 0.840 16.228 1.00 94.50 83 CYS A O 1
ATOM 686 N N . LYS A 1 84 ? -7.644 2.740 15.729 1.00 96.12 84 LYS A N 1
ATOM 687 C CA . LYS A 1 84 ? -7.455 3.178 17.125 1.00 96.12 84 LYS A CA 1
ATOM 688 C C . LYS A 1 84 ? -8.781 3.445 17.831 1.00 96.12 84 LYS A C 1
ATOM 690 O O . LYS A 1 84 ? -8.976 3.030 18.966 1.00 96.12 84 LYS A O 1
ATOM 695 N N . ARG A 1 85 ? -9.714 4.128 17.159 1.00 95.69 85 ARG A N 1
ATOM 696 C CA . ARG A 1 85 ? -11.052 4.418 17.701 1.00 95.69 85 ARG A CA 1
ATOM 697 C C . ARG A 1 85 ? -11.843 3.136 17.978 1.00 95.69 85 ARG A C 1
ATOM 699 O O . ARG A 1 85 ? -12.630 3.108 18.915 1.00 95.69 85 ARG A O 1
ATOM 706 N N . LEU A 1 86 ? -11.635 2.099 17.169 1.00 94.62 86 LEU A N 1
ATOM 707 C CA . LEU A 1 86 ? -12.239 0.777 17.342 1.00 94.62 86 LEU A CA 1
ATOM 708 C C . LEU A 1 86 ? -11.497 -0.108 18.360 1.00 94.62 86 LEU A C 1
ATOM 710 O O . LEU A 1 86 ? -11.949 -1.217 18.623 1.00 94.62 86 LEU A O 1
ATOM 714 N N . GLY A 1 87 ? -10.377 0.353 18.929 1.00 94.94 87 GLY A N 1
ATOM 715 C CA . GLY A 1 87 ? -9.573 -0.424 19.876 1.00 94.94 87 GLY A CA 1
ATOM 716 C C . GLY A 1 87 ? -8.836 -1.609 19.244 1.00 94.94 87 GLY A C 1
ATOM 717 O O . GLY A 1 87 ? -8.504 -2.561 19.943 1.00 94.94 87 GLY A O 1
ATOM 718 N N . LEU A 1 88 ? -8.606 -1.573 17.928 1.00 91.00 88 LEU A N 1
ATOM 719 C CA . LEU A 1 88 ? -7.927 -2.642 17.188 1.00 91.00 88 LEU A CA 1
ATOM 720 C C . LEU A 1 88 ? -6.396 -2.501 17.207 1.00 91.00 88 LEU A C 1
ATOM 722 O O . LEU A 1 88 ? -5.698 -3.479 16.944 1.00 91.00 88 LEU A O 1
ATOM 726 N N . ILE A 1 89 ? -5.891 -1.289 17.482 1.00 86.56 89 ILE A N 1
ATOM 727 C CA . ILE A 1 89 ? -4.468 -0.925 17.627 1.00 86.56 89 ILE A CA 1
ATOM 728 C C . ILE A 1 89 ? -4.280 0.217 18.627 1.00 86.56 89 ILE A C 1
ATOM 730 O O . ILE A 1 89 ? -5.256 0.971 18.848 1.00 86.56 89 ILE A O 1
#

Sequence (89 aa):
MERYTNIMRMPMSMEGSNKALYHYRKPTVQNCKVTFADGSTYWEKMIFNDKFLSIKAEQNKLYLDEACTKLADVTRKQKIQECKRLGLI

Radius of gyration: 18.6 Å; chains: 1; bounding box: 46×42×33 Å

pLDDT: mean 82.1, std 18.23, range [36.31, 97.81]